Protein AF-A0A0P9HD03-F1 (afdb_monomer_lite)

Foldseek 3Di:
DDDDPPPPDDDDDPPLVVLLVVLVVVLVVLVPDPDDDPVSVVVNVVSVVVNVVSVVVVVVD

InterPro domains:
  IPR056098 Acb2/Tad1, hairpin domain [PF24729] (13-55)

Sequence (61 aa):
MEPDKQEQSIEITDDLTTIKIVIDEIVTALTKSAVKNRQRSLAITKLEEARMWVAEAQRVE

Structure (mmCIF, N/CA/C/O backbone):
data_AF-A0A0P9HD03-F1
#
_entry.id   AF-A0A0P9HD03-F1
#
loop_
_atom_site.group_PDB
_atom_site.id
_atom_site.type_symbol
_atom_site.label_atom_id
_atom_site.label_alt_id
_atom_site.label_comp_id
_atom_site.label_asym_id
_atom_site.la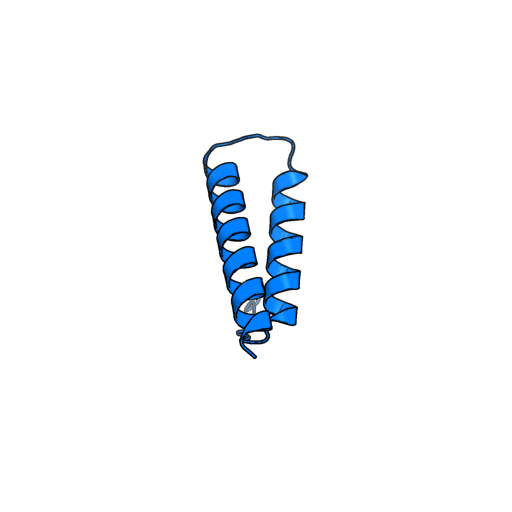bel_entity_id
_atom_site.label_seq_id
_atom_site.pdbx_PDB_ins_code
_atom_site.Cartn_x
_atom_site.Cartn_y
_atom_site.Cartn_z
_atom_site.occupancy
_atom_site.B_iso_or_equiv
_atom_site.auth_seq_id
_atom_site.auth_comp_id
_atom_site.auth_asym_id
_atom_site.auth_atom_id
_atom_site.pdbx_PDB_model_num
ATOM 1 N N . MET A 1 1 ? -28.255 -28.483 -3.238 1.00 51.41 1 MET A N 1
ATOM 2 C CA . MET A 1 1 ? -27.469 -27.541 -4.056 1.00 51.41 1 MET A CA 1
ATOM 3 C C . MET A 1 1 ? -26.587 -26.789 -3.086 1.00 51.41 1 MET A C 1
ATOM 5 O O . MET A 1 1 ? -27.116 -26.025 -2.290 1.00 51.41 1 MET A O 1
ATOM 9 N N . GLU A 1 2 ? -25.301 -27.130 -3.029 1.00 52.59 2 GLU A N 1
ATOM 10 C CA . GLU A 1 2 ? -24.341 -26.353 -2.240 1.00 52.59 2 GLU A CA 1
ATOM 11 C C . GLU A 1 2 ? -24.111 -25.007 -2.942 1.00 52.59 2 GLU A C 1
ATOM 13 O O . GLU A 1 2 ? -24.117 -24.975 -4.174 1.00 52.59 2 GLU A O 1
ATOM 18 N N . PRO A 1 3 ? -23.986 -23.893 -2.204 1.00 60.78 3 PRO A N 1
ATOM 19 C CA . PRO A 1 3 ? -23.722 -22.602 -2.815 1.00 60.78 3 PRO A CA 1
ATOM 20 C C . PRO A 1 3 ? -22.307 -22.609 -3.400 1.00 60.78 3 PRO A C 1
ATOM 22 O O . PRO A 1 3 ? -21.346 -22.904 -2.687 1.00 60.78 3 PRO A O 1
ATOM 25 N N . ASP A 1 4 ? -22.201 -22.280 -4.688 1.00 60.94 4 ASP A N 1
ATOM 26 C CA . ASP A 1 4 ? -20.939 -22.024 -5.379 1.00 60.94 4 ASP A CA 1
ATOM 27 C C . ASP A 1 4 ? -20.047 -21.127 -4.513 1.00 60.94 4 ASP A C 1
ATOM 29 O O . ASP A 1 4 ? -20.370 -19.968 -4.231 1.00 60.94 4 ASP A O 1
ATOM 33 N N . LYS A 1 5 ? -18.907 -21.670 -4.076 1.00 63.44 5 LYS A N 1
ATOM 34 C CA . LYS A 1 5 ? -17.803 -20.857 -3.572 1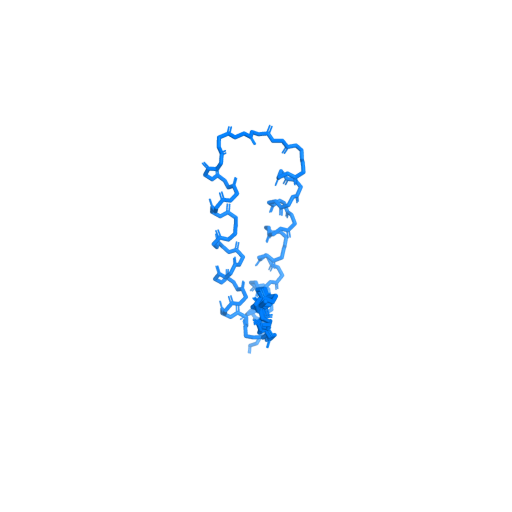.00 63.44 5 LYS A CA 1
ATOM 35 C C . LYS A 1 5 ? -17.333 -20.014 -4.750 1.00 63.44 5 LYS A C 1
ATOM 37 O O . LYS A 1 5 ? -16.654 -20.532 -5.627 1.00 63.44 5 LYS A O 1
ATOM 42 N N . GLN A 1 6 ? -17.711 -18.739 -4.781 1.00 63.12 6 GLN A N 1
ATOM 43 C CA . GLN A 1 6 ? -17.114 -17.774 -5.699 1.00 63.12 6 GLN A CA 1
ATOM 44 C C . GLN A 1 6 ? -15.593 -17.820 -5.511 1.00 63.12 6 GLN A C 1
ATOM 46 O O . GLN A 1 6 ? -15.079 -17.373 -4.484 1.00 63.12 6 GLN A O 1
ATOM 51 N N . GLU A 1 7 ? -14.879 -18.402 -6.474 1.00 65.62 7 GLU A N 1
ATOM 52 C CA . GLU A 1 7 ? -13.427 -18.304 -6.548 1.00 65.62 7 GLU A CA 1
ATOM 53 C C . GLU A 1 7 ? -13.084 -16.834 -6.782 1.00 65.62 7 GLU A C 1
ATOM 55 O O . GLU A 1 7 ? -13.266 -16.289 -7.870 1.00 65.62 7 GLU A O 1
ATOM 60 N N . GLN A 1 8 ? -12.638 -16.158 -5.725 1.00 72.31 8 GLN A N 1
ATOM 61 C CA . GLN A 1 8 ? -12.035 -14.842 -5.854 1.00 72.31 8 GLN A CA 1
ATOM 62 C C . GLN A 1 8 ? -10.694 -15.028 -6.564 1.00 72.31 8 GLN A C 1
ATOM 64 O O . GLN A 1 8 ? -9.735 -15.524 -5.973 1.00 72.31 8 GLN A O 1
ATOM 69 N N . SER A 1 9 ? -10.632 -14.663 -7.843 1.00 75.75 9 SER A N 1
ATOM 70 C CA . SER A 1 9 ? -9.373 -14.597 -8.577 1.00 75.75 9 SER A CA 1
ATOM 71 C C . SER A 1 9 ? -8.491 -13.513 -7.957 1.00 75.75 9 SER A C 1
ATOM 73 O O . SER A 1 9 ? -8.903 -12.355 -7.877 1.00 75.75 9 SER A O 1
ATOM 75 N N . ILE A 1 10 ? -7.289 -13.883 -7.518 1.00 80.38 10 ILE A N 1
ATOM 76 C CA . ILE A 1 10 ? -6.283 -12.937 -7.032 1.00 80.38 10 ILE A CA 1
ATOM 77 C C . ILE A 1 10 ? -5.420 -12.531 -8.224 1.00 80.38 10 ILE A C 1
ATOM 79 O O . ILE A 1 10 ? -4.783 -13.380 -8.845 1.00 80.38 10 ILE A O 1
ATOM 83 N N . GLU A 1 11 ? -5.400 -11.241 -8.536 1.00 81.31 11 GLU A N 1
ATOM 84 C CA . GLU A 1 11 ? -4.473 -10.672 -9.511 1.00 81.31 11 GLU A CA 1
ATOM 85 C C . GLU A 1 11 ? -3.145 -10.328 -8.820 1.00 81.31 11 GLU A C 1
ATOM 87 O O . GLU A 1 11 ? -3.133 -9.740 -7.737 1.00 81.31 11 GLU A O 1
ATOM 92 N N . ILE A 1 12 ? -2.026 -10.723 -9.433 1.00 86.12 12 ILE A N 1
ATOM 93 C CA . ILE A 1 12 ? -0.666 -10.412 -8.974 1.00 86.12 12 ILE A CA 1
ATOM 94 C C . ILE A 1 12 ? -0.048 -9.474 -10.011 1.00 86.12 12 ILE A C 1
ATOM 96 O O . ILE A 1 12 ? -0.038 -9.800 -11.196 1.00 86.12 12 ILE A O 1
ATOM 100 N N . THR A 1 13 ? 0.452 -8.319 -9.572 1.00 89.00 13 THR A N 1
ATOM 101 C CA . THR A 1 13 ? 1.031 -7.287 -10.442 1.00 89.00 13 THR A CA 1
ATOM 102 C C . THR A 1 13 ? 2.292 -6.694 -9.823 1.00 89.00 13 THR A C 1
ATOM 104 O O . THR A 1 13 ? 2.345 -6.493 -8.608 1.00 89.00 13 THR A O 1
ATOM 107 N N . ASP A 1 14 ? 3.264 -6.380 -10.680 1.00 90.69 14 ASP A N 1
ATOM 108 C CA . ASP A 1 14 ? 4.500 -5.669 -10.334 1.00 90.69 14 ASP A CA 1
ATOM 109 C C . ASP A 1 14 ? 4.480 -4.207 -10.833 1.00 90.69 14 ASP A C 1
ATOM 111 O O . ASP A 1 14 ? 5.454 -3.477 -10.664 1.00 90.69 14 ASP A O 1
ATOM 115 N N . ASP A 1 15 ? 3.375 -3.749 -11.443 1.00 93.94 15 ASP A N 1
ATOM 116 C CA . ASP A 1 15 ? 3.241 -2.360 -11.893 1.00 93.94 15 ASP A CA 1
ATOM 117 C C . ASP A 1 15 ? 3.195 -1.401 -10.697 1.00 93.94 15 ASP A C 1
ATOM 119 O O . ASP A 1 15 ? 2.211 -1.330 -9.951 1.00 93.94 15 ASP A O 1
ATOM 123 N N . LEU A 1 16 ? 4.254 -0.602 -10.558 1.00 94.06 16 LEU A N 1
ATOM 124 C CA . LEU A 1 16 ? 4.411 0.378 -9.487 1.00 94.06 16 LEU A CA 1
ATOM 125 C C . LEU A 1 16 ? 3.266 1.403 -9.451 1.00 94.06 16 LEU A C 1
ATOM 127 O O . LEU A 1 16 ? 2.925 1.901 -8.374 1.00 94.06 16 LEU A O 1
ATOM 131 N N . THR A 1 17 ? 2.644 1.712 -10.595 1.00 93.00 17 THR A N 1
ATOM 132 C CA . THR A 1 17 ? 1.489 2.621 -10.652 1.00 93.00 17 THR A CA 1
ATOM 133 C C . THR A 1 17 ? 0.270 1.995 -9.985 1.00 93.00 17 THR A C 1
ATOM 135 O O . THR A 1 17 ? -0.318 2.603 -9.088 1.00 93.00 17 THR A O 1
ATOM 138 N N . THR A 1 18 ? -0.073 0.765 -10.369 1.00 93.69 18 THR A N 1
ATOM 139 C CA . THR A 1 18 ? -1.172 0.001 -9.767 1.00 93.69 18 THR A CA 1
ATOM 140 C C . THR A 1 18 ? -0.939 -0.224 -8.275 1.00 93.69 18 THR A C 1
ATOM 14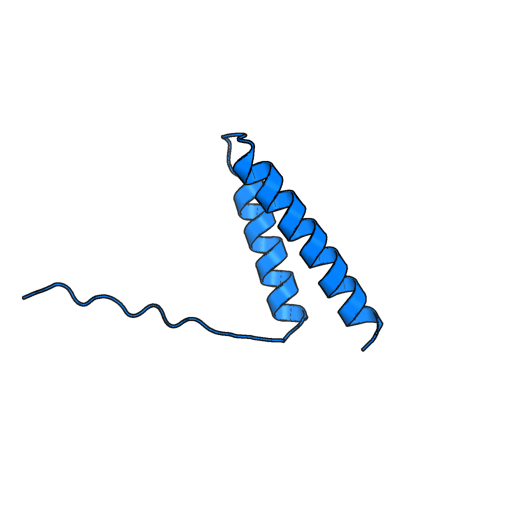2 O O . THR A 1 18 ? -1.829 0.047 -7.467 1.00 93.69 18 THR A O 1
ATOM 145 N N . ILE A 1 19 ? 0.274 -0.624 -7.878 1.00 94.44 19 ILE A N 1
ATOM 146 C CA . ILE A 1 19 ? 0.623 -0.841 -6.466 1.00 94.44 19 ILE A CA 1
ATOM 147 C C . ILE A 1 19 ? 0.410 0.442 -5.649 1.00 94.44 19 ILE A C 1
ATOM 149 O O . ILE A 1 19 ? -0.195 0.401 -4.575 1.00 94.44 19 ILE A O 1
ATOM 153 N N . LYS A 1 20 ? 0.858 1.597 -6.157 1.00 94.62 20 LYS A N 1
ATOM 154 C CA . LYS A 1 20 ? 0.667 2.892 -5.489 1.00 94.62 20 LYS A CA 1
ATOM 155 C C . LYS A 1 20 ? -0.813 3.230 -5.294 1.00 94.62 20 LYS A C 1
ATOM 157 O O . LYS A 1 20 ? -1.191 3.637 -4.196 1.00 94.62 20 LYS A O 1
ATOM 162 N N . ILE A 1 21 ? -1.633 3.050 -6.333 1.00 94.81 21 ILE A N 1
ATOM 163 C CA . ILE A 1 21 ? -3.080 3.315 -6.281 1.00 94.81 21 ILE A CA 1
ATOM 164 C C . ILE A 1 21 ? -3.733 2.458 -5.192 1.00 94.81 21 ILE A C 1
ATOM 166 O O . ILE A 1 21 ? -4.428 2.991 -4.328 1.00 94.81 21 ILE A O 1
ATOM 170 N N . VAL A 1 22 ? -3.442 1.155 -5.173 1.00 94.75 22 VAL A N 1
ATOM 171 C CA . VAL A 1 22 ? -3.999 0.221 -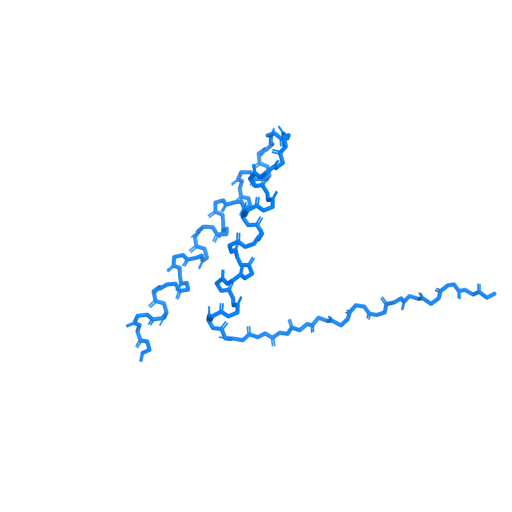4.185 1.00 94.75 22 VAL A CA 1
ATOM 172 C C . VAL A 1 22 ? -3.608 0.613 -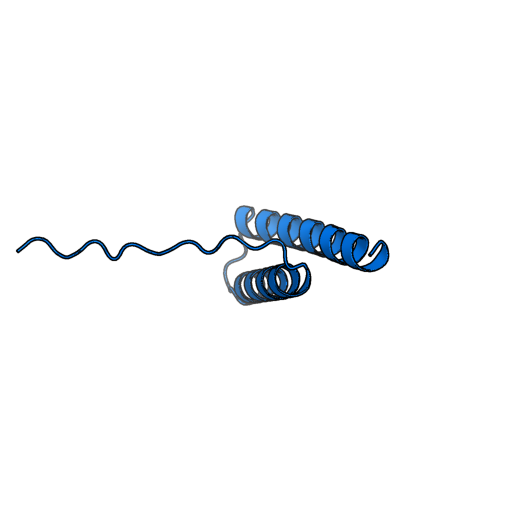2.757 1.00 94.75 22 VAL A C 1
ATOM 174 O O . VAL A 1 22 ? -4.458 0.631 -1.864 1.00 94.75 22 VAL A O 1
ATOM 177 N N . ILE A 1 23 ? -2.341 0.970 -2.517 1.00 96.12 23 ILE A N 1
ATOM 178 C CA . ILE A 1 23 ? -1.886 1.416 -1.192 1.00 96.12 23 ILE A CA 1
ATOM 179 C C . ILE A 1 23 ? -2.657 2.666 -0.738 1.00 96.12 23 ILE A C 1
ATOM 181 O O . ILE A 1 23 ? -3.165 2.697 0.388 1.00 96.12 23 ILE A O 1
ATOM 185 N N . ASP A 1 24 ? -2.778 3.678 -1.603 1.00 95.81 24 ASP A N 1
ATOM 186 C CA . ASP A 1 24 ? -3.462 4.937 -1.285 1.00 95.81 24 ASP A CA 1
ATOM 187 C C . ASP A 1 24 ? -4.962 4.717 -0.994 1.00 95.81 24 ASP A C 1
ATOM 189 O O . ASP A 1 24 ? -5.518 5.315 -0.061 1.00 95.81 24 ASP A O 1
ATOM 193 N N . GLU A 1 25 ? -5.618 3.816 -1.729 1.00 95.81 25 GLU A N 1
ATOM 194 C CA . GLU A 1 25 ? -7.017 3.442 -1.500 1.00 95.81 25 GLU A CA 1
ATOM 195 C C . GLU A 1 25 ? -7.219 2.748 -0.148 1.00 95.81 25 GLU A C 1
ATOM 197 O O . GLU A 1 25 ? -8.117 3.130 0.615 1.00 95.81 25 GLU A O 1
ATOM 202 N N . ILE A 1 26 ? -6.360 1.782 0.201 1.00 95.25 26 ILE A N 1
ATOM 203 C CA . ILE A 1 26 ? -6.451 1.065 1.480 1.00 95.25 26 ILE A CA 1
ATOM 204 C C . ILE A 1 26 ? -6.199 2.026 2.647 1.00 95.25 26 ILE A C 1
ATOM 206 O O . ILE A 1 26 ? -6.975 2.043 3.607 1.00 95.25 26 ILE A O 1
ATOM 210 N N . VAL A 1 27 ? -5.163 2.870 2.576 1.00 95.19 27 VAL A N 1
ATOM 211 C CA . VAL A 1 27 ? -4.885 3.875 3.618 1.00 95.19 27 VAL A CA 1
ATOM 212 C C . VAL A 1 27 ? -6.072 4.822 3.783 1.00 95.19 27 VAL A C 1
ATOM 214 O O . VAL A 1 27 ? -6.498 5.093 4.912 1.00 95.19 27 VAL A O 1
ATOM 217 N N . THR A 1 28 ? -6.665 5.276 2.677 1.00 95.25 28 THR A N 1
ATOM 218 C CA . THR A 1 28 ? -7.857 6.133 2.698 1.00 95.25 28 THR A CA 1
ATOM 219 C C . THR A 1 28 ? -9.035 5.440 3.384 1.00 95.25 28 THR A C 1
ATOM 221 O O . THR A 1 28 ? -9.692 6.040 4.242 1.00 95.25 28 THR A O 1
ATOM 224 N N . ALA A 1 29 ? -9.296 4.172 3.055 1.00 93.00 29 ALA A N 1
ATOM 225 C CA . ALA A 1 29 ? -10.368 3.386 3.659 1.00 93.00 29 ALA A CA 1
ATOM 226 C C . ALA A 1 29 ? -10.157 3.186 5.171 1.00 93.00 29 ALA A C 1
ATOM 228 O O . ALA A 1 29 ? -11.075 3.404 5.967 1.00 93.00 29 ALA A O 1
ATOM 229 N N . LEU A 1 30 ? -8.933 2.847 5.588 1.00 92.75 30 LEU A N 1
ATOM 230 C CA . LEU A 1 30 ? -8.586 2.660 6.999 1.00 92.75 30 LEU A CA 1
ATOM 231 C C . LEU A 1 30 ? -8.657 3.971 7.795 1.00 92.75 30 LEU A C 1
ATOM 233 O O . LEU A 1 30 ? -9.065 3.963 8.959 1.00 92.75 30 LEU A O 1
ATOM 237 N N . THR A 1 31 ? -8.318 5.103 7.176 1.00 90.56 31 THR A N 1
ATOM 238 C CA . THR A 1 31 ? -8.332 6.422 7.829 1.00 90.56 31 THR A CA 1
ATOM 239 C C . THR A 1 31 ? -9.751 6.959 8.025 1.00 90.56 31 THR A C 1
ATOM 241 O O . THR A 1 31 ? -10.033 7.584 9.046 1.00 90.56 31 THR A O 1
ATOM 244 N N . LYS A 1 32 ? -10.673 6.664 7.096 1.00 90.56 32 LYS A N 1
ATOM 245 C CA . LYS A 1 32 ? -12.093 7.057 7.191 1.00 90.56 32 LYS A CA 1
ATOM 246 C C . LYS A 1 32 ? -12.873 6.299 8.273 1.00 90.56 32 LYS A C 1
ATOM 248 O O . LYS A 1 32 ? -13.965 6.719 8.647 1.00 90.56 32 LYS A O 1
ATOM 253 N N . SER A 1 33 ? -12.338 5.196 8.793 1.00 82.94 33 SER A N 1
ATOM 254 C CA . SER A 1 33 ? -12.990 4.422 9.851 1.00 82.94 33 SER A CA 1
ATOM 255 C C . SER A 1 33 ? -13.023 5.191 11.185 1.00 82.94 33 SER A C 1
ATOM 257 O O . SER A 1 33 ? -11.995 5.660 11.682 1.00 82.94 33 SER A O 1
ATOM 259 N N . ALA A 1 34 ? -14.191 5.263 11.830 1.00 74.75 34 ALA A N 1
ATOM 260 C CA . ALA A 1 34 ? -14.373 5.979 13.099 1.00 74.75 34 ALA A CA 1
ATOM 261 C C . ALA A 1 34 ? -13.668 5.310 14.302 1.00 74.75 34 ALA A C 1
ATOM 263 O O . ALA A 1 34 ? -13.337 5.976 15.284 1.00 74.75 34 ALA A O 1
ATOM 264 N N . VAL A 1 35 ? -13.395 4.001 14.236 1.00 84.69 35 VAL A N 1
ATOM 265 C CA . VAL A 1 35 ? -12.922 3.206 15.385 1.00 84.69 35 VAL A CA 1
ATOM 266 C C . VAL A 1 35 ? -11.398 3.106 15.421 1.00 84.69 35 VAL A C 1
ATOM 268 O O . VAL A 1 35 ? -10.801 2.240 14.781 1.00 84.69 35 VAL A O 1
ATOM 271 N N . LYS A 1 36 ? -10.746 3.971 16.204 1.00 84.56 36 LYS A N 1
ATOM 272 C CA . LYS A 1 36 ? -9.291 3.912 16.423 1.00 84.56 36 LYS A CA 1
ATOM 273 C C . LYS A 1 36 ? -8.908 2.640 17.185 1.00 84.56 36 LYS A C 1
ATOM 275 O O . LYS A 1 36 ? -9.295 2.471 18.335 1.00 84.56 36 LYS A O 1
ATOM 280 N N . ASN A 1 37 ? -8.109 1.770 16.564 1.00 91.88 37 ASN A N 1
ATOM 281 C CA . ASN A 1 37 ? -7.480 0.632 17.236 1.00 91.88 37 ASN A CA 1
ATOM 282 C C . ASN A 1 37 ? -6.009 0.471 16.805 1.00 91.88 37 ASN A C 1
ATOM 284 O O . ASN A 1 37 ? -5.593 0.963 15.753 1.00 91.88 37 ASN A O 1
ATOM 288 N N . ARG A 1 38 ? -5.216 -0.219 17.636 1.00 94.25 38 ARG A N 1
ATOM 289 C CA . ARG A 1 38 ? -3.766 -0.389 17.435 1.00 94.25 38 ARG A CA 1
ATOM 290 C C . ARG A 1 38 ? -3.421 -1.126 16.140 1.00 94.25 38 ARG A C 1
ATOM 292 O O . ARG A 1 38 ? -2.462 -0.753 15.475 1.00 94.25 38 ARG A O 1
ATOM 299 N N . GLN A 1 39 ? -4.181 -2.165 15.794 1.00 93.50 39 GLN A N 1
ATOM 300 C CA . GLN A 1 39 ? -3.939 -2.978 14.596 1.00 93.50 39 GLN A CA 1
ATOM 301 C C . GLN A 1 39 ? -4.073 -2.141 13.326 1.00 93.50 39 GLN A C 1
ATOM 303 O O . GLN A 1 39 ? -3.239 -2.223 12.434 1.00 93.50 39 GLN A O 1
ATOM 308 N N . ARG A 1 40 ? -5.082 -1.273 13.286 1.00 92.56 40 ARG A N 1
ATOM 309 C CA . ARG A 1 40 ? -5.310 -0.344 12.190 1.00 92.56 40 ARG A CA 1
ATOM 310 C C . ARG A 1 40 ? -4.198 0.686 12.078 1.00 92.56 40 ARG A C 1
ATOM 312 O O . ARG A 1 40 ? -3.730 0.932 10.976 1.00 92.56 40 ARG A O 1
ATOM 319 N N . SER A 1 41 ? -3.764 1.268 13.197 1.00 94.06 41 SER A N 1
ATOM 320 C CA . SER A 1 41 ? -2.616 2.182 13.192 1.00 94.06 41 SER A CA 1
ATOM 321 C C . SER A 1 41 ? -1.367 1.497 12.640 1.00 94.06 41 SER A C 1
ATOM 323 O O . SER A 1 41 ? -0.705 2.065 11.783 1.00 94.06 41 SER A O 1
ATOM 325 N N . LEU A 1 42 ? -1.095 0.256 13.058 1.00 96.38 42 LEU A N 1
ATOM 326 C CA . LEU A 1 42 ? 0.027 -0.524 12.537 1.00 96.38 42 LEU A CA 1
ATOM 327 C C . LEU A 1 42 ? -0.111 -0.805 11.033 1.00 96.38 42 LEU A C 1
ATOM 329 O O . LEU A 1 42 ? 0.862 -0.654 10.303 1.00 96.38 42 LEU A O 1
ATOM 333 N N . ALA A 1 43 ? -1.305 -1.182 10.570 1.00 95.88 43 ALA A N 1
ATOM 334 C CA . ALA A 1 43 ? -1.570 -1.427 9.155 1.00 95.88 43 ALA A CA 1
ATOM 335 C C . ALA A 1 43 ? -1.342 -0.166 8.309 1.00 95.88 43 ALA A C 1
ATOM 337 O O . ALA A 1 43 ? -0.653 -0.238 7.297 1.00 95.88 43 ALA A O 1
ATOM 338 N N . ILE A 1 44 ? -1.848 0.990 8.754 1.00 95.75 44 ILE A N 1
ATOM 339 C CA . ILE A 1 44 ? -1.612 2.280 8.089 1.00 95.75 44 ILE A CA 1
ATOM 340 C C . ILE A 1 44 ? -0.112 2.579 8.029 1.00 95.75 44 ILE A C 1
ATOM 342 O O . ILE A 1 44 ? 0.396 2.829 6.944 1.00 95.75 44 ILE A O 1
ATOM 346 N N . THR A 1 45 ? 0.617 2.465 9.145 1.00 96.94 45 THR A N 1
ATOM 347 C CA . THR A 1 45 ? 2.071 2.700 9.163 1.00 96.94 45 THR A CA 1
ATOM 348 C C . THR A 1 45 ? 2.813 1.796 8.176 1.00 96.94 45 THR A C 1
ATOM 350 O O . THR A 1 45 ? 3.694 2.263 7.462 1.00 96.94 45 THR A O 1
ATOM 353 N N . LYS A 1 46 ? 2.449 0.511 8.083 1.00 98.06 46 LYS A N 1
ATOM 354 C CA . LYS A 1 46 ? 3.077 -0.416 7.128 1.00 98.06 46 LYS A CA 1
ATOM 355 C C . LYS A 1 46 ? 2.750 -0.105 5.673 1.00 98.06 46 LYS A C 1
ATOM 357 O O . LYS A 1 46 ? 3.620 -0.240 4.818 1.00 98.06 46 LYS A O 1
ATOM 362 N N . LEU A 1 47 ? 1.534 0.347 5.392 1.00 97.56 47 LEU A N 1
ATOM 363 C CA . LEU A 1 47 ? 1.150 0.796 4.057 1.00 97.56 47 LEU A CA 1
ATOM 364 C C . LEU A 1 47 ? 1.859 2.102 3.672 1.00 97.56 47 LEU A C 1
ATOM 366 O O . LEU A 1 47 ? 2.292 2.248 2.535 1.00 97.56 47 LEU A O 1
ATOM 370 N N . GLU A 1 48 ? 2.047 3.025 4.616 1.00 96.38 48 GLU A N 1
ATOM 371 C CA . GLU A 1 48 ? 2.828 4.247 4.397 1.00 96.38 48 GLU A CA 1
ATOM 372 C C . GLU A 1 48 ? 4.311 3.942 4.137 1.00 96.38 48 GLU A C 1
ATOM 374 O O . GLU A 1 48 ? 4.886 4.508 3.209 1.00 96.38 48 GLU A O 1
ATOM 379 N N . GLU A 1 49 ? 4.918 3.008 4.881 1.00 97.88 49 GLU A N 1
ATOM 380 C CA . GLU A 1 49 ? 6.267 2.502 4.581 1.00 97.88 49 GLU A CA 1
ATOM 381 C C . GLU A 1 49 ? 6.329 1.941 3.149 1.00 97.88 49 GLU A C 1
ATOM 383 O O . GLU A 1 49 ? 7.196 2.338 2.372 1.00 97.88 49 GLU A O 1
ATOM 388 N N . ALA A 1 50 ? 5.386 1.068 2.771 1.00 96.38 50 ALA A N 1
ATOM 389 C CA . ALA A 1 50 ? 5.308 0.497 1.425 1.00 96.38 50 ALA A CA 1
ATOM 390 C C . ALA A 1 50 ? 5.180 1.577 0.338 1.00 96.38 50 ALA A C 1
ATOM 392 O O . ALA A 1 50 ? 5.856 1.506 -0.687 1.00 96.38 50 ALA A O 1
ATOM 393 N N . ARG A 1 51 ? 4.386 2.625 0.584 1.00 95.38 51 ARG A N 1
ATOM 394 C CA . ARG A 1 51 ? 4.256 3.773 -0.322 1.00 95.38 51 ARG A CA 1
ATOM 395 C C . ARG A 1 51 ? 5.592 4.479 -0.558 1.00 95.38 51 ARG A C 1
ATOM 397 O O . ARG A 1 51 ? 5.856 4.890 -1.687 1.00 95.38 51 ARG A O 1
ATOM 404 N N . MET A 1 52 ? 6.432 4.623 0.473 1.00 96.12 52 MET A N 1
ATOM 405 C CA . MET A 1 52 ? 7.773 5.198 0.309 1.00 96.12 52 MET A CA 1
ATOM 406 C C . MET A 1 52 ? 8.659 4.311 -0.566 1.00 96.12 52 MET A C 1
ATOM 408 O O . MET A 1 52 ? 9.337 4.827 -1.448 1.00 96.12 52 MET A O 1
ATOM 412 N N . TRP A 1 53 ? 8.626 2.992 -0.358 1.00 95.75 53 TRP A N 1
ATOM 413 C CA . TRP A 1 53 ? 9.401 2.045 -1.165 1.00 95.75 53 TRP A CA 1
ATOM 414 C C . TRP A 1 53 ? 8.998 2.075 -2.640 1.00 95.75 53 TRP A C 1
ATOM 416 O O . TRP A 1 53 ? 9.867 2.099 -3.505 1.00 95.75 53 TRP A O 1
ATOM 426 N N . VAL A 1 54 ? 7.697 2.145 -2.932 1.00 95.31 54 VAL A N 1
ATOM 427 C CA . VAL A 1 54 ? 7.195 2.281 -4.309 1.00 95.31 54 VAL A CA 1
ATOM 428 C C . VAL A 1 54 ? 7.651 3.599 -4.932 1.00 95.31 54 VAL A C 1
ATOM 430 O O . VAL A 1 54 ? 8.107 3.613 -6.071 1.00 95.31 54 VAL A O 1
ATOM 433 N N . ALA A 1 55 ? 7.569 4.707 -4.189 1.00 92.81 55 ALA A N 1
ATOM 434 C CA . ALA A 1 55 ? 8.023 6.007 -4.677 1.00 92.81 55 ALA A CA 1
ATOM 435 C C . ALA A 1 55 ? 9.536 6.040 -4.954 1.00 92.81 55 ALA A C 1
ATOM 437 O O . ALA A 1 55 ? 9.963 6.708 -5.892 1.00 92.81 55 ALA A O 1
ATOM 438 N N . GLU A 1 56 ? 10.334 5.330 -4.154 1.00 95.50 56 GLU A N 1
ATOM 439 C CA . GLU A 1 56 ? 11.770 5.181 -4.391 1.00 95.50 56 GLU A CA 1
ATOM 440 C C . GLU A 1 56 ? 12.048 4.313 -5.623 1.00 95.50 56 GLU A C 1
ATOM 442 O O . GLU A 1 56 ? 12.832 4.710 -6.477 1.00 95.50 56 GLU A O 1
ATOM 447 N N . ALA A 1 57 ? 11.355 3.181 -5.777 1.00 93.19 57 ALA A N 1
ATOM 448 C CA . ALA A 1 57 ? 11.489 2.329 -6.958 1.00 93.19 57 ALA A CA 1
ATOM 449 C C . ALA A 1 57 ? 11.179 3.097 -8.258 1.00 93.19 57 ALA A C 1
ATOM 451 O O . ALA A 1 57 ? 11.966 3.047 -9.198 1.00 93.19 57 ALA A O 1
ATOM 452 N N . GLN A 1 58 ? 10.112 3.906 -8.265 1.00 91.38 58 GLN A N 1
ATOM 453 C CA . GLN A 1 58 ? 9.738 4.763 -9.402 1.00 91.38 58 GLN A CA 1
ATOM 454 C C . GLN A 1 58 ? 10.770 5.850 -9.743 1.00 91.38 58 GLN A C 1
ATOM 456 O O . GLN A 1 58 ? 10.698 6.434 -10.819 1.00 91.38 58 GLN A O 1
ATOM 461 N N . ARG A 1 59 ? 11.676 6.199 -8.820 1.00 91.31 59 ARG A N 1
ATOM 462 C CA . ARG A 1 59 ? 12.754 7.170 -9.075 1.00 91.31 59 ARG A CA 1
ATOM 463 C C . ARG A 1 59 ? 13.997 6.539 -9.687 1.00 91.31 59 ARG A C 1
ATOM 465 O O . ARG A 1 59 ? 14.815 7.273 -10.236 1.00 91.31 59 ARG A O 1
ATOM 472 N N . VAL A 1 60 ? 14.183 5.239 -9.474 1.00 90.31 60 VAL A N 1
ATOM 473 C CA . VAL A 1 60 ? 15.371 4.495 -9.903 1.00 90.31 60 VAL A CA 1
ATOM 474 C C . VAL A 1 60 ? 15.168 3.862 -11.286 1.00 90.31 60 VAL A C 1
ATOM 476 O O . VAL A 1 60 ? 16.162 3.611 -11.966 1.00 90.31 60 VAL A O 1
ATOM 479 N N . GLU A 1 61 ? 13.917 3.642 -11.708 1.00 69.62 61 GLU A N 1
ATOM 480 C CA . GLU A 1 61 ? 13.540 3.370 -13.111 1.00 69.62 61 GLU A CA 1
ATOM 481 C C . GLU A 1 61 ? 13.760 4.580 -14.033 1.00 69.62 61 GLU A C 1
ATOM 483 O O . GLU A 1 61 ? 14.230 4.353 -15.173 1.00 69.62 61 GLU A O 1
#

Organism: NCBI:txid186479

Secondary structure (DSSP, 8-state):
--------PPP----HHHHHHHHHHHHHHHHH-S---HHHHHHHHHHHHHHHHHHHHHHH-

Radius of gyration: 15.62 Å; chai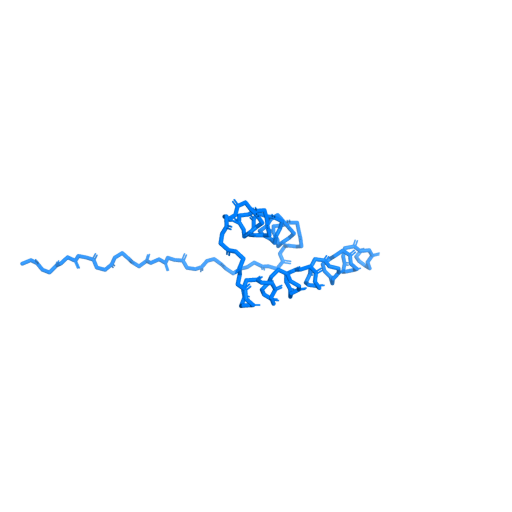ns: 1; bounding box: 43×35×30 Å

pLDDT: mean 87.84, std 12.0, range [51.41, 98.06]